Protein AF-A0A5B7GR41-F1 (afdb_monomer_lite)

pLDDT: mean 81.07, std 14.46, range [37.59, 92.94]

Foldseek 3Di:
DDDDPPPPPPDDDDDDDDDPDPVVVVVVVVVLVCVCVVDDPNVPPDDDDDDDPVVVVLVVVLVVVLVVCCPDPVCVVFDWDQDPVQQFIDRPHTPDHDDPPDD

Structure (mmCIF, N/CA/C/O backbone):
data_AF-A0A5B7GR41-F1
#
_entry.id   AF-A0A5B7GR41-F1
#
loop_
_atom_site.group_PDB
_atom_site.id
_atom_site.type_symbol
_atom_site.label_atom_id
_atom_site.label_alt_id
_atom_site.label_comp_id
_atom_site.label_asym_id
_atom_site.label_entity_id
_atom_site.label_seq_id
_atom_site.pdbx_PDB_ins_code
_atom_site.Cartn_x
_atom_site.Cartn_y
_atom_site.Cartn_z
_atom_site.occupancy
_atom_site.B_iso_or_equiv
_atom_site.auth_seq_id
_atom_site.auth_comp_id
_atom_site.auth_asym_id
_atom_site.auth_atom_id
_atom_site.pdbx_PDB_model_num
ATOM 1 N N . MET A 1 1 ? 2.353 32.996 -3.473 1.00 39.97 1 MET A N 1
ATOM 2 C CA . MET A 1 1 ? 1.591 31.944 -4.183 1.00 39.97 1 MET A CA 1
ATOM 3 C C . MET A 1 1 ? 2.190 31.746 -5.567 1.00 39.97 1 MET A C 1
ATOM 5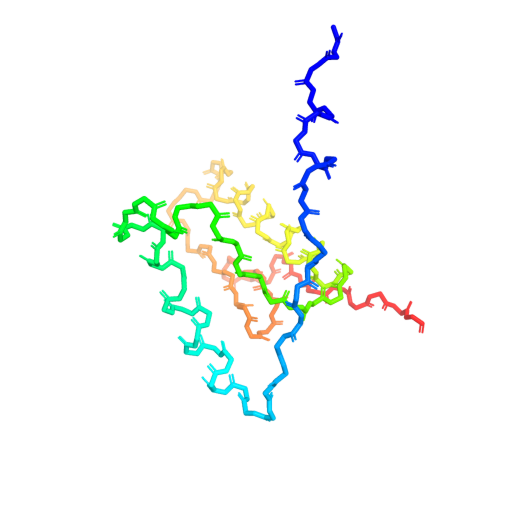 O O . MET A 1 1 ? 2.476 32.742 -6.212 1.00 39.97 1 MET A O 1
ATOM 9 N N . GLY A 1 2 ? 2.363 30.499 -6.018 1.00 45.03 2 GLY A N 1
ATOM 10 C CA . GLY A 1 2 ? 2.537 30.192 -7.444 1.00 45.03 2 GLY A CA 1
ATOM 11 C C . GLY A 1 2 ? 3.944 29.804 -7.905 1.00 45.03 2 GLY A C 1
ATOM 12 O O . GLY A 1 2 ? 4.555 30.561 -8.642 1.00 45.03 2 GLY A O 1
ATOM 13 N N . LYS A 1 3 ? 4.422 28.603 -7.545 1.00 37.59 3 LYS A N 1
ATOM 14 C CA . LYS A 1 3 ? 5.448 27.851 -8.308 1.00 37.59 3 LYS A CA 1
ATOM 15 C C . LYS A 1 3 ? 5.292 26.333 -8.091 1.00 37.59 3 LYS A C 1
ATOM 17 O O . LYS A 1 3 ? 6.188 25.692 -7.565 1.00 37.59 3 LYS A O 1
ATOM 22 N N . LEU A 1 4 ? 4.140 25.757 -8.447 1.00 38.03 4 LEU A N 1
ATOM 23 C CA . LEU A 1 4 ? 3.950 24.290 -8.449 1.00 38.03 4 LEU A CA 1
ATOM 24 C C . LEU A 1 4 ? 3.425 23.716 -9.778 1.00 38.03 4 LEU A C 1
ATOM 26 O O . LEU A 1 4 ? 3.305 22.504 -9.907 1.00 38.03 4 LEU A O 1
ATOM 30 N N . ASN A 1 5 ? 3.189 24.548 -10.798 1.00 42.53 5 ASN A N 1
ATOM 31 C CA . ASN A 1 5 ? 2.534 24.106 -12.040 1.00 42.53 5 ASN A CA 1
ATOM 32 C C . ASN A 1 5 ? 3.473 24.009 -13.256 1.00 42.53 5 ASN A C 1
ATOM 34 O O . ASN A 1 5 ? 2.995 23.943 -14.381 1.00 42.53 5 ASN A O 1
ATOM 38 N N . LYS A 1 6 ? 4.799 24.007 -13.064 1.00 40.03 6 LYS A N 1
ATOM 39 C CA . LYS A 1 6 ? 5.779 24.067 -14.168 1.00 40.03 6 LYS A CA 1
ATOM 40 C C . LYS A 1 6 ? 6.707 22.849 -14.223 1.00 40.03 6 LYS A C 1
ATOM 42 O O . LYS A 1 6 ? 7.916 22.998 -14.315 1.00 40.03 6 LYS A O 1
ATOM 47 N N . ILE A 1 7 ? 6.143 21.651 -14.080 1.00 46.66 7 ILE A N 1
ATOM 48 C CA . ILE A 1 7 ? 6.870 20.382 -14.308 1.00 46.66 7 ILE A CA 1
ATOM 49 C C . ILE A 1 7 ? 6.088 19.463 -15.269 1.00 46.66 7 ILE A C 1
ATOM 51 O O . ILE A 1 7 ? 6.650 18.547 -15.851 1.00 46.66 7 ILE A O 1
ATOM 55 N N . TRP A 1 8 ? 4.800 19.733 -15.507 1.00 45.62 8 TRP A N 1
ATOM 56 C CA . TRP A 1 8 ? 3.937 18.858 -16.308 1.00 45.62 8 TRP A CA 1
ATOM 57 C C . TRP A 1 8 ? 3.944 19.150 -17.816 1.00 45.62 8 TRP A C 1
ATOM 59 O O . TRP A 1 8 ? 3.387 18.365 -18.571 1.00 45.62 8 TRP A O 1
ATOM 69 N N . SER A 1 9 ? 4.544 20.259 -18.259 1.00 47.34 9 SER A N 1
ATOM 70 C CA . SER A 1 9 ? 4.481 20.726 -19.655 1.00 47.34 9 SER A CA 1
ATOM 71 C C . SER A 1 9 ? 5.532 20.116 -20.592 1.00 47.34 9 SER A C 1
ATOM 73 O O . SER A 1 9 ? 5.463 20.355 -21.789 1.00 47.34 9 SER A O 1
ATOM 75 N N . GLU A 1 10 ? 6.495 19.355 -20.067 1.00 54.81 10 GLU A N 1
ATOM 76 C CA . GLU A 1 10 ? 7.586 18.718 -20.835 1.00 54.81 10 GLU A CA 1
ATOM 77 C C . GLU A 1 10 ? 7.566 17.183 -20.725 1.00 54.81 10 GLU A C 1
ATOM 79 O O . GLU A 1 10 ? 8.514 16.510 -21.121 1.00 54.81 10 GLU A O 1
ATOM 84 N N . LEU A 1 11 ? 6.509 16.608 -20.145 1.00 58.03 11 LEU A N 1
ATOM 85 C CA . LEU A 1 11 ? 6.393 15.161 -20.007 1.00 58.03 11 LEU A CA 1
ATOM 86 C C . LEU A 1 11 ? 5.839 14.574 -21.304 1.00 58.03 11 LEU A C 1
ATOM 88 O O . LEU A 1 11 ? 4.719 14.894 -21.698 1.00 58.03 11 LEU A O 1
ATOM 92 N N . GLU A 1 12 ? 6.624 13.701 -21.935 1.00 69.75 12 GLU A N 1
ATOM 93 C CA . GLU A 1 12 ? 6.136 12.782 -22.964 1.00 69.75 12 GLU A CA 1
ATOM 94 C C . GLU A 1 12 ? 4.854 12.080 -22.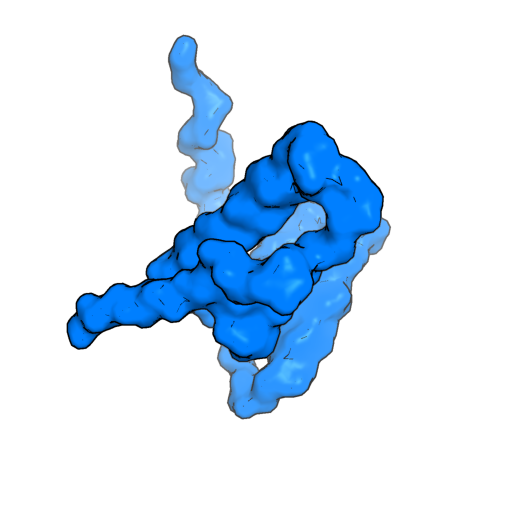482 1.00 69.75 12 GLU A C 1
ATOM 96 O O . GLU A 1 12 ? 4.678 11.819 -21.282 1.00 69.75 12 GLU A O 1
ATOM 101 N N . GLU A 1 13 ? 3.938 11.792 -23.411 1.00 79.50 13 GLU A N 1
ATOM 102 C CA . GLU A 1 13 ? 2.682 11.128 -23.071 1.00 79.50 13 GLU A CA 1
ATOM 103 C C . GLU A 1 13 ? 2.937 9.797 -22.343 1.00 79.50 13 GLU A C 1
ATOM 105 O O . GLU A 1 13 ? 3.868 9.056 -22.674 1.00 79.50 13 GLU A O 1
ATOM 110 N N . PRO A 1 14 ? 2.122 9.462 -21.328 1.00 82.75 14 PRO A N 1
ATOM 111 C CA . PRO A 1 14 ? 2.310 8.230 -20.585 1.00 82.75 14 PRO A CA 1
ATOM 112 C C . PRO A 1 14 ? 2.111 7.016 -21.498 1.00 82.75 14 PRO A C 1
ATOM 114 O O . PRO A 1 14 ? 1.061 6.850 -22.113 1.00 82.75 14 PRO A O 1
ATOM 117 N N . PHE A 1 15 ? 3.094 6.119 -21.517 1.00 86.50 15 PHE A N 1
ATOM 118 C CA . PHE A 1 15 ? 2.985 4.849 -22.226 1.00 86.50 15 PHE A CA 1
ATOM 119 C C . PHE A 1 15 ? 2.281 3.785 -21.372 1.00 86.50 15 PHE A C 1
ATOM 121 O O . PHE A 1 15 ? 2.670 3.524 -20.227 1.00 86.50 15 PHE A O 1
ATOM 128 N N . ASN A 1 16 ? 1.268 3.137 -21.951 1.00 88.31 16 ASN A N 1
ATOM 129 C CA . ASN A 1 16 ? 0.542 2.043 -21.315 1.00 88.31 16 ASN A CA 1
ATOM 130 C C . ASN A 1 16 ? 1.137 0.688 -21.704 1.00 88.31 16 ASN A C 1
ATOM 132 O O . ASN A 1 16 ? 1.344 0.391 -22.877 1.00 88.31 16 ASN A O 1
ATOM 136 N N . ILE A 1 17 ? 1.364 -0.159 -20.698 1.00 86.56 17 ILE A N 1
ATOM 137 C CA . ILE A 1 17 ? 1.838 -1.533 -20.881 1.00 86.56 17 ILE A CA 1
ATOM 138 C C . ILE A 1 17 ? 0.761 -2.484 -20.388 1.00 86.56 17 ILE A C 1
ATOM 140 O O . ILE A 1 17 ? 0.453 -2.530 -19.193 1.00 86.56 17 ILE A O 1
ATOM 144 N N . GLU A 1 18 ? 0.235 -3.289 -21.300 1.00 87.56 18 GLU A N 1
ATOM 145 C CA . GLU A 1 18 ? -0.752 -4.307 -20.980 1.00 87.56 18 GLU A CA 1
ATOM 146 C C . GLU A 1 18 ? -0.100 -5.671 -20.753 1.00 87.56 18 GLU A C 1
ATOM 148 O O . GLU A 1 18 ? 0.873 -6.064 -21.396 1.00 87.56 18 GLU A O 1
ATOM 153 N N . SER A 1 19 ? -0.640 -6.422 -19.795 1.00 85.69 19 SER A N 1
ATOM 154 C CA . SER A 1 19 ? -0.251 -7.808 -19.564 1.00 85.69 19 SER A CA 1
ATOM 155 C C . SER A 1 19 ? -1.451 -8.604 -19.087 1.00 85.69 19 SER A C 1
ATOM 157 O O . SER A 1 19 ? -2.097 -8.245 -18.102 1.00 85.69 19 SER A O 1
ATOM 159 N N . CYS A 1 20 ? -1.704 -9.739 -19.733 1.00 85.06 20 CYS A N 1
ATOM 160 C CA . CYS A 1 20 ? -2.819 -10.620 -19.392 1.00 85.06 20 CYS A CA 1
ATOM 161 C C . CYS A 1 20 ? -2.645 -11.298 -18.019 1.00 85.06 20 CYS A C 1
ATOM 163 O O . CYS A 1 20 ? -3.606 -11.798 -17.439 1.00 85.06 20 CYS A O 1
ATOM 165 N N . ARG A 1 21 ? -1.418 -11.343 -17.472 1.00 90.56 21 ARG A N 1
ATOM 166 C CA . ARG A 1 21 ? -1.108 -12.054 -16.223 1.00 90.56 21 ARG A CA 1
ATOM 167 C C . ARG A 1 21 ? -0.890 -11.081 -15.071 1.00 90.56 21 ARG A C 1
ATOM 169 O O . ARG A 1 21 ? 0.134 -10.403 -14.990 1.00 90.56 21 ARG A O 1
ATOM 176 N N . ARG A 1 22 ? -1.793 -11.118 -14.085 1.00 84.44 22 ARG A N 1
ATOM 177 C CA . ARG A 1 22 ? -1.678 -10.328 -12.845 1.00 84.44 22 ARG A CA 1
ATOM 178 C C . ARG A 1 22 ? -0.318 -10.490 -12.155 1.00 84.44 22 ARG A C 1
ATOM 180 O O . ARG A 1 22 ? 0.264 -9.495 -11.737 1.00 84.44 22 ARG A O 1
ATOM 187 N N . GLN A 1 23 ? 0.193 -11.718 -12.072 1.00 89.12 23 GLN A N 1
ATOM 188 C CA . GLN A 1 23 ? 1.477 -12.020 -11.428 1.00 89.12 23 GLN A CA 1
ATOM 189 C C . GLN A 1 23 ? 2.652 -11.288 -12.093 1.00 89.12 23 GLN A C 1
ATOM 191 O O . GLN A 1 23 ? 3.556 -10.817 -11.408 1.00 89.12 23 GLN A O 1
ATOM 196 N N . VAL A 1 24 ? 2.624 -11.161 -13.424 1.00 89.25 24 VAL A N 1
ATOM 197 C CA . VAL A 1 24 ? 3.658 -10.448 -14.185 1.00 89.25 24 VAL A CA 1
ATOM 198 C C . VAL A 1 24 ? 3.595 -8.962 -13.861 1.00 89.25 24 VAL A C 1
ATOM 200 O O . VAL A 1 24 ? 4.610 -8.389 -13.477 1.00 89.25 24 VAL A O 1
ATOM 203 N N . ARG A 1 25 ? 2.400 -8.362 -13.902 1.00 89.25 25 ARG A N 1
ATOM 204 C CA . ARG A 1 25 ? 2.192 -6.959 -13.516 1.00 89.25 25 ARG A CA 1
ATOM 205 C C . ARG A 1 25 ? 2.660 -6.677 -12.085 1.00 89.25 25 ARG A C 1
ATOM 207 O O . ARG A 1 25 ? 3.323 -5.671 -11.844 1.00 89.25 25 ARG A O 1
ATOM 214 N N . ASP A 1 26 ? 2.345 -7.564 -11.142 1.00 88.19 26 ASP A N 1
ATOM 215 C CA . ASP A 1 26 ? 2.750 -7.424 -9.741 1.00 88.19 26 ASP A CA 1
ATOM 216 C C . ASP A 1 26 ? 4.281 -7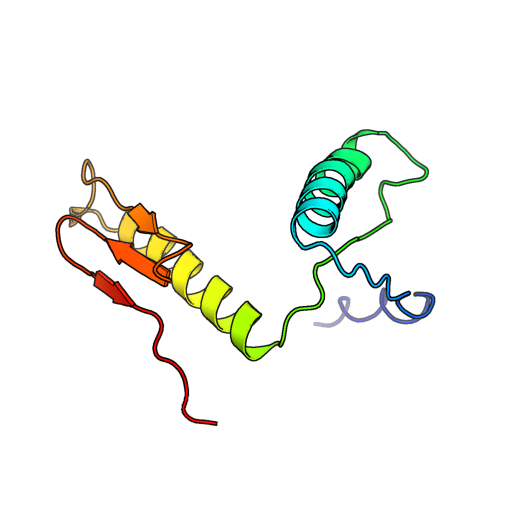.505 -9.586 1.00 88.19 26 ASP A C 1
ATOM 218 O O . ASP A 1 26 ? 4.877 -6.658 -8.918 1.00 88.19 26 ASP A O 1
ATOM 222 N N . LYS A 1 27 ? 4.927 -8.459 -10.271 1.00 90.19 27 LYS A N 1
ATOM 223 C CA . LYS A 1 27 ? 6.387 -8.635 -10.270 1.00 90.19 27 LYS A CA 1
ATOM 224 C C . LYS A 1 27 ? 7.120 -7.467 -10.929 1.00 90.19 27 LYS A C 1
ATOM 226 O O . LYS A 1 27 ? 8.125 -7.015 -10.388 1.00 90.19 27 LYS A 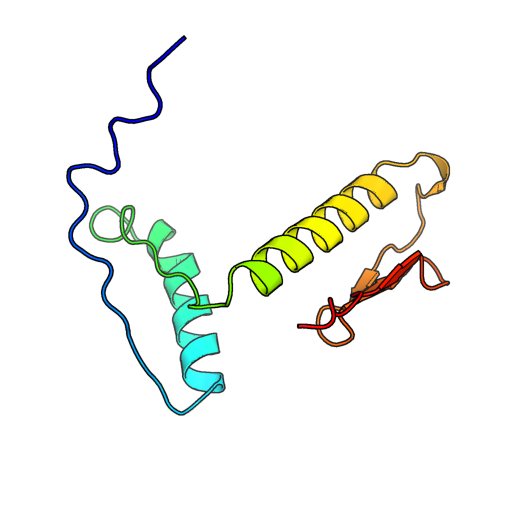O 1
ATOM 231 N N . VAL A 1 28 ? 6.633 -6.979 -12.071 1.00 89.75 28 VAL A N 1
ATOM 232 C CA . VAL A 1 28 ? 7.196 -5.809 -12.766 1.00 89.75 28 VAL A CA 1
ATOM 233 C C . VAL A 1 28 ? 7.108 -4.594 -11.857 1.00 89.75 28 VAL A C 1
ATOM 235 O O . VAL A 1 28 ? 8.136 -4.003 -11.552 1.00 89.75 28 VAL A O 1
ATOM 238 N N . HIS A 1 29 ? 5.922 -4.293 -11.322 1.00 88.56 29 HIS A N 1
ATOM 239 C CA . HIS A 1 29 ? 5.738 -3.136 -10.448 1.00 88.56 29 HIS A CA 1
ATOM 240 C C . HIS A 1 29 ? 6.655 -3.174 -9.213 1.00 88.56 29 HIS A C 1
ATOM 242 O O . HIS A 1 29 ? 7.257 -2.159 -8.869 1.00 88.56 29 HIS A O 1
ATOM 248 N N . GLY A 1 30 ? 6.821 -4.344 -8.583 1.00 87.31 30 GLY A N 1
ATOM 249 C CA . GLY A 1 30 ? 7.721 -4.510 -7.435 1.00 87.31 30 GLY A CA 1
ATOM 250 C C . GLY A 1 30 ? 9.217 -4.444 -7.774 1.00 87.31 30 GLY A C 1
ATOM 251 O O . GLY A 1 30 ? 10.026 -4.111 -6.911 1.00 87.31 30 GLY A O 1
ATOM 252 N N . LYS A 1 31 ? 9.615 -4.750 -9.015 1.00 87.69 31 LYS A N 1
ATOM 253 C CA . LYS A 1 31 ? 10.988 -4.512 -9.484 1.00 87.69 31 LYS A CA 1
ATOM 254 C C . LYS A 1 31 ? 11.207 -3.038 -9.802 1.00 87.69 31 LYS A C 1
ATOM 256 O O . LYS A 1 31 ? 12.227 -2.483 -9.411 1.00 87.69 31 LYS A O 1
ATOM 261 N N . THR A 1 32 ? 10.243 -2.394 -10.458 1.00 87.69 32 THR A N 1
ATOM 262 C CA . THR A 1 32 ? 10.367 -0.992 -10.861 1.00 87.69 32 THR A CA 1
ATOM 263 C C . THR A 1 32 ? 10.418 -0.037 -9.677 1.00 87.69 32 THR A C 1
ATOM 265 O O . THR A 1 32 ? 11.106 0.975 -9.754 1.00 87.69 32 THR A O 1
ATOM 268 N N . SER A 1 33 ? 9.776 -0.360 -8.550 1.00 83.38 33 SER A N 1
ATOM 269 C CA . SER A 1 33 ? 9.898 0.466 -7.342 1.00 83.38 33 SER A CA 1
ATOM 270 C C . SER A 1 33 ? 11.346 0.613 -6.864 1.00 83.38 33 SER A C 1
ATOM 272 O O . SER A 1 33 ? 11.676 1.644 -6.296 1.00 83.38 33 SER A O 1
ATOM 274 N N . LYS A 1 34 ? 12.199 -0.385 -7.132 1.00 85.06 34 LYS A N 1
ATOM 275 C CA . LYS A 1 34 ? 13.629 -0.390 -6.786 1.00 85.06 34 LYS A CA 1
ATOM 276 C C . LYS A 1 34 ? 14.521 0.223 -7.869 1.00 85.06 34 LYS A C 1
ATOM 278 O O . LYS A 1 34 ? 15.698 0.450 -7.630 1.00 85.06 34 LYS A O 1
ATOM 283 N N . LEU A 1 35 ? 13.994 0.474 -9.074 1.00 83.88 35 LEU A N 1
ATOM 284 C CA . LEU A 1 35 ? 14.789 1.050 -10.168 1.00 83.88 35 LEU A CA 1
ATOM 285 C C . LEU A 1 35 ? 15.203 2.493 -9.873 1.00 83.88 35 LEU A C 1
ATOM 287 O O . LEU A 1 35 ? 16.249 2.926 -10.344 1.00 83.88 35 LEU A O 1
ATOM 291 N N . LYS A 1 36 ? 14.446 3.212 -9.042 1.00 81.12 36 LYS A N 1
ATOM 292 C CA . LYS A 1 36 ? 14.825 4.558 -8.595 1.00 81.12 36 LYS A CA 1
ATOM 293 C C . LYS A 1 36 ? 16.152 4.581 -7.837 1.00 81.12 36 LYS A C 1
ATOM 295 O O . LYS A 1 36 ? 16.882 5.557 -7.935 1.00 81.12 36 LYS A O 1
ATOM 300 N N . ASP A 1 37 ? 16.485 3.483 -7.166 1.00 83.31 37 ASP A N 1
ATOM 301 C CA . ASP A 1 37 ? 17.714 3.346 -6.385 1.00 83.31 37 ASP A CA 1
ATOM 302 C C . ASP A 1 37 ? 18.919 2.949 -7.264 1.00 83.31 37 ASP A C 1
ATOM 304 O O . ASP A 1 37 ? 20.051 2.914 -6.792 1.00 83.31 37 ASP A O 1
ATOM 308 N N . SER A 1 38 ? 18.694 2.633 -8.548 1.00 80.06 38 SER A N 1
ATOM 309 C CA . SER A 1 38 ? 19.719 2.112 -9.470 1.00 80.06 38 SER A CA 1
ATOM 310 C C . SER A 1 38 ? 20.502 3.183 -10.247 1.00 80.06 38 SER A C 1
ATOM 312 O O . SER A 1 38 ? 21.367 2.840 -11.051 1.00 80.06 38 SER A O 1
ATOM 314 N N . GLY A 1 39 ? 20.238 4.470 -9.992 1.00 80.56 39 GLY A N 1
ATOM 315 C CA . GLY A 1 39 ? 21.008 5.601 -10.519 1.00 80.56 39 GLY A CA 1
ATOM 316 C C . GLY A 1 39 ? 20.327 6.417 -11.628 1.00 80.56 39 GLY A C 1
ATOM 317 O O . GLY A 1 39 ? 19.129 6.293 -11.899 1.00 80.56 39 GLY A O 1
ATOM 318 N N . ALA A 1 40 ? 21.133 7.268 -12.275 1.00 73.44 40 ALA A N 1
ATOM 319 C CA . ALA A 1 40 ? 20.709 8.401 -13.105 1.00 73.44 40 ALA A CA 1
ATOM 320 C C . ALA A 1 40 ? 19.689 8.127 -14.239 1.00 73.44 40 ALA A C 1
ATOM 322 O O . ALA A 1 40 ? 18.810 8.970 -14.424 1.00 73.44 40 ALA A O 1
ATOM 323 N N . PRO A 1 41 ? 19.727 7.014 -15.008 1.00 80.81 41 PRO A N 1
ATOM 324 C CA . PRO A 1 41 ? 18.797 6.856 -16.132 1.00 80.81 41 PRO A CA 1
ATOM 325 C C . PRO A 1 41 ? 17.355 6.543 -15.704 1.00 80.81 41 PRO A C 1
ATOM 327 O O . PRO A 1 41 ? 16.425 6.804 -16.463 1.00 80.81 41 PRO A O 1
ATOM 330 N N . TYR A 1 42 ? 17.141 6.002 -14.500 1.00 81.88 42 TYR A N 1
ATOM 331 C CA . TYR A 1 42 ? 15.821 5.530 -14.056 1.00 81.88 42 TYR A CA 1
ATOM 332 C C . TYR A 1 42 ? 15.221 6.348 -12.912 1.00 81.88 42 TYR A C 1
ATOM 334 O O . TYR A 1 42 ? 14.053 6.159 -12.574 1.00 81.88 42 TYR A O 1
ATOM 342 N N . GLU A 1 43 ? 15.980 7.284 -12.344 1.00 81.38 43 GLU A N 1
ATOM 343 C CA . GLU A 1 43 ? 15.552 8.133 -11.229 1.00 81.38 43 GLU A CA 1
ATOM 344 C C . GLU A 1 43 ? 14.253 8.900 -11.539 1.00 81.38 43 GLU A C 1
ATOM 346 O O . GLU A 1 43 ? 13.367 9.035 -10.690 1.00 81.38 43 GLU A O 1
ATOM 351 N N . ARG A 1 44 ? 14.108 9.348 -12.792 1.00 83.44 44 ARG A N 1
ATOM 352 C CA . ARG A 1 44 ? 12.967 10.146 -13.270 1.00 83.44 44 ARG A CA 1
ATOM 353 C C . ARG A 1 44 ? 11.863 9.319 -13.931 1.00 83.44 44 ARG A C 1
ATOM 355 O O . ARG A 1 44 ? 10.868 9.888 -14.373 1.00 83.44 44 ARG A O 1
ATOM 362 N N . VAL A 1 45 ? 12.004 7.994 -13.995 1.00 82.44 45 VAL A N 1
ATOM 363 C CA . VAL A 1 45 ? 10.997 7.112 -14.598 1.00 82.44 45 VAL A CA 1
ATOM 364 C C . VAL A 1 45 ? 9.991 6.677 -13.533 1.00 82.44 45 VAL A C 1
ATOM 366 O O . VAL A 1 45 ? 10.338 6.107 -12.496 1.00 82.44 45 VAL A O 1
ATOM 369 N N . PHE A 1 46 ? 8.706 6.915 -13.798 1.00 84.38 46 PHE A N 1
ATOM 370 C CA . PHE A 1 46 ? 7.619 6.569 -12.884 1.00 84.38 46 PHE A CA 1
ATOM 371 C C . PHE A 1 46 ? 6.712 5.510 -13.497 1.00 84.38 46 PHE A C 1
ATOM 373 O O . PHE A 1 46 ? 5.972 5.777 -14.438 1.00 84.38 46 PHE A O 1
ATOM 380 N N . VAL A 1 47 ? 6.693 4.321 -12.896 1.00 87.69 47 VAL A N 1
ATOM 381 C CA . VAL A 1 47 ? 5.739 3.269 -13.262 1.00 87.69 47 VAL A CA 1
ATOM 382 C C . VAL A 1 47 ? 4.673 3.156 -12.185 1.00 87.69 47 VAL A C 1
ATOM 384 O O . VAL A 1 47 ? 4.940 2.780 -11.042 1.00 87.69 47 VAL A O 1
ATOM 387 N N . LYS A 1 48 ? 3.434 3.462 -12.564 1.00 86.38 48 LYS A N 1
ATOM 388 C CA . LYS A 1 48 ? 2.244 3.319 -11.722 1.00 86.38 48 LYS A CA 1
ATOM 389 C C . LYS A 1 48 ? 1.342 2.233 -12.288 1.00 86.38 48 LYS A C 1
ATOM 391 O O . LYS A 1 48 ? 1.337 1.980 -13.487 1.00 86.38 48 LYS A O 1
ATOM 396 N N . ARG A 1 49 ? 0.557 1.599 -11.419 1.00 88.19 49 ARG A N 1
ATOM 397 C CA . ARG A 1 49 ? -0.533 0.740 -11.885 1.00 88.19 49 ARG A CA 1
ATOM 398 C C . ARG A 1 49 ? -1.631 1.621 -12.453 1.00 88.19 49 ARG A C 1
ATOM 400 O O . ARG A 1 49 ? -2.027 2.590 -11.797 1.00 88.19 49 ARG A O 1
ATOM 407 N N . ASP A 1 50 ? -2.132 1.245 -13.619 1.00 87.31 50 ASP A N 1
ATOM 408 C CA . ASP A 1 50 ? -3.355 1.837 -14.122 1.00 87.31 50 ASP A CA 1
ATOM 409 C C . ASP A 1 50 ? -4.541 1.277 -13.330 1.00 87.31 50 ASP A C 1
ATOM 411 O O . ASP A 1 50 ? -4.804 0.073 -13.295 1.00 87.31 50 ASP A O 1
ATOM 415 N N . VAL A 1 51 ? -5.147 2.155 -12.542 1.00 86.06 51 VAL A N 1
ATOM 416 C CA . VAL A 1 51 ? -6.188 1.842 -11.567 1.00 86.06 51 VAL A CA 1
ATOM 417 C C . VAL A 1 51 ? -7.135 3.022 -11.563 1.00 86.06 51 VAL A C 1
ATOM 419 O O . VAL A 1 51 ? -6.685 4.167 -11.449 1.00 86.06 51 VAL A O 1
ATOM 422 N N . HIS A 1 52 ? -8.432 2.722 -11.618 1.00 87.31 52 HIS A N 1
ATOM 423 C CA . HIS A 1 52 ? -9.484 3.726 -11.631 1.00 87.31 52 HIS A CA 1
ATOM 424 C C . HIS A 1 52 ? -9.312 4.746 -10.482 1.00 87.31 52 HIS A C 1
ATOM 426 O O . HIS A 1 52 ? -9.032 4.338 -9.345 1.00 87.31 52 HIS A O 1
ATOM 432 N N . PRO A 1 53 ? -9.493 6.060 -10.726 1.00 86.38 53 PRO A N 1
ATOM 433 C CA . PRO A 1 53 ? -9.280 7.097 -9.715 1.00 86.38 53 PRO A CA 1
ATOM 434 C C . PRO A 1 53 ? -10.062 6.876 -8.418 1.00 86.38 53 PRO A C 1
ATOM 436 O O . PRO A 1 53 ? -9.501 7.052 -7.338 1.00 86.38 53 PRO A O 1
ATOM 439 N N . SER A 1 54 ? -11.313 6.407 -8.501 1.00 85.81 54 SER A N 1
ATOM 440 C CA . SER A 1 54 ? -12.115 6.087 -7.306 1.00 85.81 54 SER A CA 1
ATOM 441 C C . SER A 1 54 ? -11.435 5.043 -6.424 1.00 85.81 54 SER A C 1
ATOM 443 O O . SER A 1 54 ? -11.408 5.178 -5.202 1.00 85.81 54 SER A O 1
ATOM 445 N N . VAL A 1 55 ? -10.804 4.041 -7.043 1.00 85.88 55 VAL A N 1
ATOM 446 C CA . VAL A 1 55 ? -10.126 2.982 -6.307 1.00 85.88 55 VAL A CA 1
ATOM 447 C C . VAL A 1 55 ? -8.875 3.523 -5.617 1.00 85.88 55 VAL A C 1
ATOM 449 O O . VAL A 1 55 ? -8.585 3.154 -4.482 1.00 85.88 55 VAL A O 1
ATOM 452 N N . ARG A 1 56 ? -8.141 4.425 -6.277 1.00 87.19 56 ARG A N 1
ATOM 453 C CA . ARG 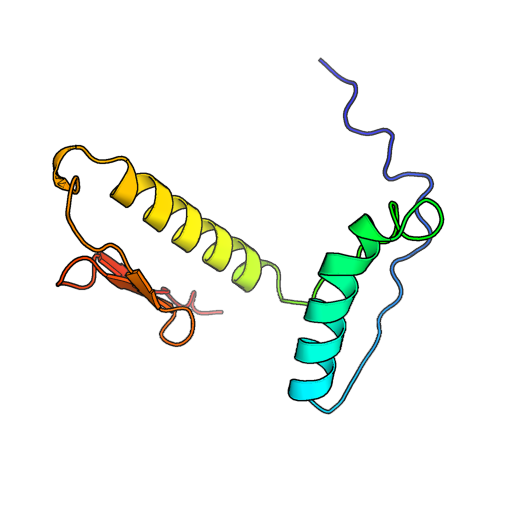A 1 56 ? -6.956 5.078 -5.705 1.00 87.19 56 ARG A CA 1
ATOM 454 C C . ARG A 1 56 ? -7.311 5.988 -4.529 1.00 87.19 56 ARG A C 1
ATOM 456 O O . ARG A 1 56 ? -6.625 5.945 -3.511 1.00 87.19 56 ARG A O 1
ATOM 463 N N . ASN A 1 57 ? -8.365 6.786 -4.670 1.00 89.12 57 ASN A N 1
ATOM 464 C CA . ASN A 1 57 ? -8.818 7.709 -3.631 1.00 89.12 57 ASN A CA 1
ATOM 465 C C . ASN A 1 57 ? -9.255 6.962 -2.372 1.00 89.12 57 ASN A C 1
ATOM 467 O O . ASN A 1 57 ? -8.905 7.360 -1.266 1.00 89.12 57 ASN A O 1
ATOM 471 N N . GLU A 1 58 ? -9.942 5.838 -2.534 1.00 88.38 58 GLU A N 1
ATOM 472 C CA . GLU A 1 58 ? -10.380 5.034 -1.399 1.00 88.38 58 GLU A CA 1
ATOM 473 C C . GLU A 1 58 ? -9.214 4.305 -0.713 1.00 88.38 58 GLU A C 1
ATOM 475 O O . GLU A 1 58 ? -9.153 4.242 0.514 1.00 88.38 58 GLU A O 1
ATOM 480 N N . TRP A 1 59 ? -8.215 3.834 -1.472 1.00 88.81 59 TRP A N 1
ATOM 481 C CA . TRP A 1 59 ? -6.972 3.339 -0.869 1.00 88.81 59 TRP A CA 1
ATOM 482 C C . TRP A 1 59 ? -6.259 4.404 -0.046 1.00 88.81 59 TRP A C 1
ATOM 484 O O . TRP A 1 59 ? -5.752 4.096 1.031 1.00 88.81 59 TRP A O 1
ATOM 494 N N . LYS A 1 60 ? -6.228 5.643 -0.543 1.00 90.25 60 LYS A N 1
ATOM 495 C CA . LYS A 1 60 ? -5.680 6.774 0.200 1.00 90.25 60 LYS A CA 1
ATOM 496 C C . LYS A 1 60 ? -6.471 7.002 1.494 1.00 90.25 60 LYS A C 1
ATOM 498 O O . LYS A 1 60 ? -5.866 7.007 2.556 1.00 90.25 60 LYS A O 1
ATOM 503 N N . ARG A 1 61 ? -7.807 7.053 1.424 1.00 92.94 61 ARG A N 1
ATOM 504 C CA . ARG A 1 61 ? -8.695 7.215 2.590 1.00 92.94 61 ARG A CA 1
ATOM 505 C C . ARG A 1 61 ? -8.438 6.166 3.674 1.00 92.94 61 ARG A C 1
ATOM 507 O O . ARG A 1 61 ? -8.300 6.522 4.838 1.00 92.94 61 ARG A O 1
ATOM 514 N N . LEU A 1 62 ? -8.336 4.888 3.302 1.00 90.81 62 LEU A N 1
ATOM 515 C CA . LEU A 1 62 ? -8.080 3.800 4.255 1.00 90.81 62 LEU A CA 1
ATOM 516 C C . LEU A 1 62 ? -6.692 3.892 4.905 1.00 90.81 62 LEU A C 1
ATOM 518 O O . LEU A 1 62 ? -6.542 3.554 6.076 1.00 90.81 62 LEU A O 1
ATOM 522 N N . ARG A 1 63 ? -5.677 4.345 4.162 1.00 91.31 63 ARG A N 1
ATOM 523 C CA . ARG A 1 63 ? -4.322 4.564 4.696 1.00 91.31 63 ARG A CA 1
ATOM 524 C C . ARG A 1 63 ? -4.264 5.769 5.624 1.00 91.31 63 ARG A C 1
ATOM 526 O O . ARG A 1 63 ? -3.627 5.691 6.670 1.00 91.31 63 ARG A O 1
ATOM 533 N N . ASP A 1 64 ? -4.958 6.843 5.266 1.00 92.31 64 ASP A N 1
ATOM 534 C CA . ASP A 1 64 ? -5.084 8.031 6.105 1.00 92.31 64 ASP A CA 1
ATOM 535 C C . ASP A 1 64 ? -5.833 7.682 7.404 1.00 92.31 64 ASP A C 1
ATOM 537 O O . ASP A 1 64 ? -5.401 8.074 8.486 1.00 92.31 64 ASP A O 1
ATOM 541 N N . ALA A 1 65 ? -6.890 6.862 7.323 1.00 90.81 65 ALA A N 1
ATOM 542 C CA . ALA A 1 65 ? -7.602 6.338 8.488 1.00 90.81 65 ALA A CA 1
ATOM 543 C C . ALA A 1 65 ? -6.709 5.440 9.361 1.00 90.81 65 ALA A C 1
ATOM 545 O O . ALA A 1 65 ? -6.671 5.617 10.574 1.00 90.81 65 ALA A O 1
ATOM 546 N N . GLU A 1 66 ? -5.938 4.521 8.769 1.00 92.75 66 GLU A N 1
ATOM 547 C CA . GLU A 1 66 ? -4.974 3.686 9.502 1.00 92.75 66 GLU A CA 1
ATOM 548 C C . GLU A 1 66 ? -3.948 4.539 10.264 1.00 92.75 66 GLU A C 1
ATOM 550 O O . GLU A 1 66 ? -3.689 4.297 11.446 1.00 92.75 66 GLU A O 1
ATOM 555 N N . ALA A 1 67 ? -3.381 5.552 9.605 1.00 91.81 67 ALA A N 1
ATOM 556 C CA . ALA A 1 67 ? -2.419 6.465 10.212 1.00 91.81 67 ALA A CA 1
ATOM 557 C C . ALA A 1 67 ? -3.053 7.296 11.337 1.00 91.81 67 ALA A C 1
ATOM 559 O O . ALA A 1 67 ? -2.463 7.423 12.412 1.00 91.81 67 ALA A O 1
ATOM 560 N N . ALA A 1 68 ? -4.265 7.813 11.117 1.00 91.62 68 ALA A N 1
ATOM 561 C CA . ALA A 1 68 ? -5.010 8.569 12.115 1.00 91.62 68 ALA A CA 1
ATOM 562 C C . ALA A 1 68 ? -5.341 7.715 13.344 1.00 91.62 68 ALA A C 1
ATOM 564 O O . ALA A 1 68 ? -5.144 8.168 14.467 1.00 91.62 68 ALA A O 1
ATOM 565 N N . GLU A 1 69 ? -5.786 6.469 13.157 1.00 91.69 69 GLU A N 1
ATOM 566 C CA . GLU A 1 69 ? -6.037 5.548 14.267 1.00 91.69 69 GLU A CA 1
ATOM 567 C C . GLU A 1 69 ? -4.746 5.228 15.024 1.00 91.69 69 GLU A C 1
ATOM 569 O O . GLU A 1 69 ? -4.754 5.215 16.252 1.00 91.69 69 GLU A O 1
ATOM 574 N N . ARG A 1 70 ? -3.616 5.032 14.336 1.00 90.50 70 ARG A N 1
ATOM 575 C CA . ARG A 1 70 ? -2.328 4.774 15.003 1.00 90.50 70 ARG A CA 1
ATOM 576 C C . ARG A 1 70 ? -1.820 5.969 15.807 1.00 90.50 70 ARG A C 1
ATOM 578 O O . ARG A 1 70 ? -1.128 5.769 16.798 1.00 90.50 70 ARG A O 1
ATOM 585 N N . ALA A 1 71 ? -2.180 7.185 15.411 1.00 92.44 71 ALA A N 1
ATOM 586 C CA . ALA A 1 71 ? -1.822 8.402 16.130 1.00 92.44 71 ALA A CA 1
ATOM 587 C C . ALA A 1 71 ? -2.680 8.657 17.384 1.00 92.44 71 ALA A C 1
ATOM 589 O O . ALA A 1 71 ? -2.329 9.515 18.194 1.00 92.44 71 ALA A O 1
ATOM 590 N N . LYS A 1 72 ? -3.803 7.945 17.570 1.00 91.00 72 LYS A N 1
ATOM 591 C CA . LYS A 1 72 ? -4.666 8.143 18.741 1.00 91.00 72 LYS A CA 1
ATOM 592 C C . LYS A 1 72 ? -3.992 7.617 20.012 1.00 91.00 72 LYS A C 1
ATOM 594 O O . LYS A 1 72 ? -3.636 6.437 20.051 1.00 91.00 72 LYS A O 1
ATOM 599 N N . PRO A 1 73 ? -3.922 8.415 21.096 1.00 90.19 73 PRO A N 1
ATOM 600 C CA . PRO A 1 73 ? -3.341 7.974 22.364 1.00 90.19 73 PRO A CA 1
ATOM 601 C C . PRO A 1 73 ? -3.992 6.699 22.916 1.00 90.19 73 PRO A C 1
ATOM 603 O O . PRO A 1 73 ? -3.302 5.852 23.476 1.00 90.19 73 PRO A O 1
ATOM 606 N N . GLN A 1 74 ? -5.302 6.516 22.696 1.00 89.06 74 GLN A N 1
ATOM 607 C CA . GLN A 1 74 ? -6.057 5.343 23.164 1.00 89.06 74 GLN A CA 1
ATOM 608 C C . GLN A 1 74 ? -5.701 4.042 22.428 1.00 89.06 74 GLN A C 1
ATOM 610 O O . GLN A 1 74 ? -6.099 2.966 22.869 1.00 89.06 74 GLN A O 1
ATOM 615 N N . ASN A 1 75 ? -4.991 4.137 21.303 1.00 87.75 75 ASN A N 1
ATOM 616 C CA . ASN A 1 75 ? -4.560 2.999 20.496 1.00 87.75 75 ASN A CA 1
ATOM 617 C C . ASN A 1 75 ? -3.065 2.690 20.688 1.00 87.75 75 ASN A C 1
ATOM 619 O O . ASN A 1 75 ? -2.521 1.826 19.999 1.00 87.75 75 ASN A O 1
ATOM 623 N N . THR A 1 76 ? -2.394 3.374 21.620 1.00 83.50 76 THR A N 1
ATOM 624 C CA . THR A 1 76 ? -0.992 3.106 21.963 1.00 83.50 76 THR A CA 1
ATOM 625 C C . THR A 1 76 ? -0.863 1.680 22.500 1.00 83.50 76 THR A C 1
ATOM 627 O O . THR A 1 76 ? -1.501 1.325 23.485 1.00 83.50 76 THR A O 1
ATOM 630 N N . GLY A 1 77 ? -0.060 0.847 21.832 1.00 82.88 77 GLY A N 1
ATOM 631 C CA . GLY A 1 77 ? 0.094 -0.574 22.170 1.00 82.88 77 GLY A CA 1
ATOM 632 C C . GLY A 1 77 ? -0.963 -1.508 21.561 1.00 82.88 77 GLY A C 1
ATOM 633 O O . GLY A 1 77 ? -0.826 -2.723 21.682 1.00 82.88 77 GLY A O 1
ATOM 634 N N . CYS A 1 78 ? -1.977 -0.986 20.860 1.00 87.12 78 CYS A N 1
ATOM 635 C CA . CYS A 1 78 ? -2.939 -1.805 20.118 1.00 87.12 78 CYS A CA 1
ATOM 636 C C . CYS A 1 78 ? -2.409 -2.178 18.723 1.00 87.12 78 CYS A C 1
ATOM 638 O O . CYS A 1 78 ? -1.743 -1.385 18.051 1.00 87.12 78 CYS A O 1
ATOM 640 N N . VAL A 1 79 ? -2.777 -3.367 18.234 1.00 88.69 79 VAL A N 1
ATOM 641 C CA . VAL A 1 79 ? -2.450 -3.796 16.867 1.00 88.69 79 VAL A CA 1
ATOM 642 C C . VAL A 1 79 ? -3.499 -3.260 15.898 1.00 88.69 79 VAL A C 1
ATOM 644 O O . VAL A 1 79 ? -4.601 -3.792 15.784 1.00 88.69 79 VAL A O 1
ATOM 647 N N . ILE A 1 80 ? -3.134 -2.211 15.165 1.00 90.81 80 ILE A N 1
ATOM 648 C CA . ILE A 1 80 ? -3.946 -1.695 14.060 1.00 90.81 80 ILE A CA 1
ATOM 649 C C . ILE A 1 80 ? -3.500 -2.374 12.772 1.00 90.81 80 ILE A C 1
ATOM 651 O O . ILE A 1 80 ? -2.331 -2.268 12.385 1.00 90.81 80 ILE A O 1
ATOM 655 N N . LYS A 1 81 ? -4.432 -3.066 12.114 1.00 91.19 81 LYS A N 1
ATOM 656 C CA . LYS A 1 81 ? -4.165 -3.850 10.906 1.00 91.19 81 LYS A CA 1
ATOM 657 C C . LYS A 1 81 ? -5.075 -3.422 9.763 1.00 91.19 81 LYS A C 1
ATOM 659 O O . LYS A 1 81 ? -6.290 -3.590 9.838 1.00 91.19 81 LYS A O 1
ATOM 664 N N . LEU A 1 82 ? -4.479 -2.957 8.669 1.00 90.88 82 LEU A N 1
ATOM 665 C CA . LEU A 1 82 ? -5.170 -2.787 7.395 1.00 90.88 82 LEU A CA 1
ATOM 666 C C . LEU A 1 82 ? -5.089 -4.078 6.563 1.00 90.88 82 LEU A C 1
ATOM 668 O O . LEU A 1 82 ? -4.035 -4.434 6.032 1.00 90.88 82 LEU A O 1
ATOM 672 N N . ASP A 1 83 ? -6.214 -4.778 6.411 1.00 88.56 83 ASP A N 1
ATOM 673 C CA . ASP A 1 83 ? -6.329 -5.893 5.472 1.00 88.56 83 ASP A CA 1
ATOM 674 C C . ASP A 1 83 ? -6.574 -5.352 4.061 1.00 88.56 83 ASP A C 1
ATOM 676 O O . ASP A 1 83 ? -7.658 -4.869 3.722 1.00 88.56 83 ASP A O 1
ATOM 680 N N . THR A 1 84 ? -5.554 -5.452 3.211 1.00 84.75 84 THR A N 1
ATOM 681 C CA . THR A 1 84 ? -5.614 -4.957 1.832 1.00 84.75 84 THR A CA 1
ATOM 682 C C . THR A 1 84 ? -6.415 -5.859 0.886 1.00 84.75 84 THR A C 1
ATOM 684 O O . THR A 1 84 ? -6.816 -5.426 -0.196 1.00 84.75 84 THR A O 1
ATOM 687 N N . ARG A 1 85 ? -6.685 -7.112 1.262 1.00 83.50 85 ARG A N 1
ATOM 688 C CA . ARG A 1 85 ? -7.514 -8.024 0.469 1.00 83.50 85 ARG A CA 1
ATOM 689 C C . ARG A 1 85 ? -8.986 -7.820 0.794 1.00 83.50 85 ARG A C 1
ATOM 691 O O . ARG A 1 85 ? -9.785 -7.671 -0.126 1.00 83.50 85 ARG A O 1
ATOM 698 N N . ALA A 1 86 ? -9.320 -7.777 2.082 1.00 85.06 86 ALA A N 1
ATOM 699 C CA . ALA A 1 86 ? -10.680 -7.523 2.550 1.00 85.06 86 ALA A CA 1
ATOM 700 C C . ALA A 1 86 ? -11.071 -6.036 2.484 1.00 85.06 86 ALA A C 1
ATOM 702 O O . ALA A 1 86 ? -12.255 -5.723 2.568 1.00 85.06 86 ALA A O 1
ATOM 703 N N . ARG A 1 87 ? -10.089 -5.135 2.316 1.00 87.38 87 ARG A N 1
ATOM 704 C CA . ARG A 1 87 ? -10.245 -3.669 2.318 1.00 87.38 87 ARG A CA 1
ATOM 705 C C . ARG A 1 87 ? -10.908 -3.170 3.605 1.00 87.38 87 ARG A C 1
ATOM 707 O O . ARG A 1 87 ? -11.868 -2.401 3.575 1.00 87.38 87 ARG A O 1
ATOM 714 N N . LYS A 1 88 ? -10.406 -3.669 4.734 1.00 91.56 88 LYS A N 1
ATOM 715 C CA . LYS A 1 88 ? -10.932 -3.407 6.077 1.00 91.56 88 LYS A CA 1
ATOM 716 C C . LYS A 1 88 ? -9.807 -3.008 7.020 1.00 91.56 88 LYS A C 1
ATOM 718 O O . LYS A 1 88 ? -8.712 -3.565 6.944 1.00 91.56 88 LYS A O 1
ATOM 723 N N . LEU A 1 89 ? -10.095 -2.059 7.899 1.00 91.25 89 LEU A N 1
ATOM 724 C CA . LEU A 1 89 ? -9.211 -1.608 8.964 1.00 91.25 89 LEU A CA 1
ATOM 725 C C . LEU A 1 89 ? -9.688 -2.188 10.294 1.00 91.25 89 LEU A C 1
ATOM 727 O O . LEU A 1 89 ? -10.866 -2.074 10.636 1.00 91.25 89 LEU A O 1
ATOM 731 N N . TYR A 1 90 ? -8.768 -2.791 11.036 1.00 90.25 90 TYR A N 1
ATOM 732 C CA . TYR A 1 90 ? -9.052 -3.492 12.281 1.00 90.25 90 TYR A CA 1
ATOM 733 C C . TYR A 1 90 ? -8.273 -2.909 13.457 1.00 90.25 90 TYR A C 1
ATOM 735 O O . TYR A 1 90 ? -7.104 -2.548 13.311 1.00 90.25 90 TYR A O 1
ATOM 743 N N . ARG A 1 91 ? -8.916 -2.925 14.625 1.00 86.56 91 ARG A N 1
ATOM 744 C CA . ARG A 1 91 ? -8.334 -2.824 15.973 1.00 86.56 91 ARG A CA 1
ATOM 745 C C . ARG A 1 91 ? -9.148 -3.753 16.867 1.00 86.56 91 ARG A C 1
ATOM 747 O O . ARG A 1 91 ? -10.101 -3.288 17.483 1.00 86.56 91 ARG A O 1
ATOM 754 N N . ASP A 1 92 ? -8.845 -5.049 16.836 1.00 82.25 92 ASP A N 1
ATOM 755 C CA . ASP A 1 92 ? -9.634 -6.171 17.396 1.00 82.25 92 ASP A CA 1
ATOM 756 C C . ASP A 1 92 ? -11.081 -6.294 16.856 1.00 82.25 92 ASP A C 1
ATOM 758 O O . ASP A 1 92 ? -11.555 -7.389 16.565 1.00 82.25 92 ASP A O 1
ATOM 762 N N . VAL A 1 93 ? -11.748 -5.171 16.597 1.00 87.25 93 VAL A N 1
ATOM 763 C CA . VAL A 1 93 ? -13.001 -4.969 15.873 1.00 87.25 93 VAL A CA 1
ATOM 764 C C . VAL A 1 93 ? -12.755 -4.250 14.541 1.00 87.25 93 VAL A C 1
ATOM 766 O O . VAL A 1 93 ? -11.699 -3.652 14.315 1.00 87.25 93 VAL A O 1
ATOM 769 N N . ILE A 1 94 ? -13.735 -4.297 13.635 1.00 88.25 94 ILE A N 1
ATOM 770 C CA . ILE A 1 94 ? -13.692 -3.551 12.369 1.00 88.25 94 ILE A CA 1
ATOM 771 C C . ILE A 1 94 ? -13.932 -2.068 12.672 1.00 88.25 94 ILE A C 1
ATOM 773 O O . ILE A 1 94 ? -15.015 -1.704 13.121 1.00 88.25 94 ILE A O 1
ATOM 777 N N . ILE A 1 95 ? -12.936 -1.223 12.401 1.00 87.44 95 ILE A N 1
ATOM 778 C CA . ILE A 1 95 ? -13.050 0.239 12.517 1.00 87.44 95 ILE A CA 1
ATOM 779 C C . ILE A 1 95 ? -13.632 0.821 11.232 1.00 87.44 95 ILE A C 1
ATOM 781 O O . ILE A 1 95 ? -14.511 1.678 11.262 1.00 87.44 95 ILE A O 1
ATOM 785 N N . ASP A 1 96 ? -13.121 0.359 10.093 1.00 85.69 96 ASP A N 1
ATOM 786 C CA . ASP A 1 96 ? -13.458 0.922 8.794 1.00 85.69 96 ASP A CA 1
ATOM 787 C C . ASP A 1 96 ? -13.479 -0.167 7.725 1.00 85.69 96 ASP A C 1
ATOM 789 O O . ASP A 1 96 ? -12.793 -1.190 7.812 1.00 85.69 96 ASP A O 1
ATOM 793 N N . SER A 1 97 ? -14.291 0.046 6.701 1.00 86.69 97 SER A N 1
ATOM 794 C CA . SER A 1 97 ? -14.418 -0.860 5.572 1.00 86.69 97 SER A CA 1
ATOM 795 C C . SER A 1 97 ? -14.686 -0.080 4.302 1.00 86.69 97 SER A C 1
ATOM 797 O O . SER A 1 97 ? -15.308 0.983 4.320 1.00 86.69 97 SER A O 1
ATOM 799 N N . TRP A 1 98 ? -14.222 -0.640 3.189 1.00 81.19 98 TRP A N 1
ATOM 800 C CA . TRP A 1 98 ? -14.531 -0.125 1.868 1.00 81.19 98 TRP A CA 1
ATOM 801 C C . TRP A 1 98 ? -16.039 -0.001 1.674 1.00 81.19 98 TRP A C 1
ATOM 803 O O . TRP A 1 98 ? -16.752 -1.005 1.610 1.00 81.19 98 TRP A O 1
ATOM 813 N N . ARG A 1 99 ? -16.519 1.228 1.504 1.00 72.12 99 ARG A N 1
ATOM 814 C CA . ARG A 1 99 ? -17.891 1.477 1.068 1.00 72.12 99 ARG A CA 1
ATOM 815 C C . ARG A 1 99 ? -17.852 1.556 -0.443 1.00 72.12 99 ARG A C 1
ATOM 817 O O . ARG A 1 99 ? -17.314 2.502 -1.010 1.00 72.12 99 ARG A O 1
ATOM 824 N N . GLN A 1 100 ? -18.329 0.510 -1.109 1.00 67.69 100 GLN A N 1
ATOM 825 C CA . GLN A 1 100 ? -18.422 0.540 -2.560 1.00 67.69 100 GLN A CA 1
ATOM 826 C C . GLN A 1 100 ? -19.450 1.614 -2.905 1.00 67.69 100 GLN A C 1
ATOM 828 O O . GLN A 1 100 ? -20.628 1.450 -2.605 1.00 67.69 100 GLN A O 1
ATOM 833 N N . ALA A 1 101 ? -18.987 2.743 -3.446 1.00 58.56 101 ALA A N 1
ATOM 834 C CA . ALA A 1 101 ? -19.889 3.720 -4.027 1.00 58.56 101 ALA A CA 1
ATOM 835 C C . ALA A 1 101 ? -20.646 3.003 -5.147 1.00 58.56 101 ALA A C 1
ATOM 837 O O . ALA A 1 101 ? -20.017 2.431 -6.043 1.00 58.56 101 ALA A O 1
ATOM 838 N N . SER A 1 102 ? -21.970 2.959 -5.030 1.00 53.06 102 SER A N 1
ATOM 839 C CA . SER A 1 102 ? -22.858 2.554 -6.110 1.00 53.06 102 SER A CA 1
ATOM 840 C C . SER A 1 102 ? -22.528 3.444 -7.308 1.00 53.06 102 SER A C 1
ATOM 842 O O . SER A 1 102 ? -22.602 4.667 -7.183 1.00 53.06 102 SER A O 1
ATOM 844 N N . PHE A 1 103 ? -22.078 2.842 -8.406 1.00 49.91 103 PHE A N 1
ATOM 845 C CA . PHE A 1 103 ? -21.946 3.517 -9.695 1.00 49.91 103 PHE A CA 1
ATOM 846 C C . PHE A 1 103 ? -23.202 3.250 -10.509 1.00 49.91 103 PHE A C 1
ATOM 848 O O . PHE A 1 103 ? -23.686 2.095 -10.437 1.00 49.91 103 PHE A O 1
#

Sequence (103 aa):
MGKLNKIWSELEEPFNIESCRRQVRDKVHGKTSKLKDSGAPYERVFVKRDVHPSVRNEWKRLRDAEAAERAKPQNTGCVIKLDTRARKLYRDVIIDSWRQASF

Radius of gyration: 18.26 Å; chains: 1; bounding box: 44×44×46 Å

Organism: Portunus trituberculatus (NCBI:txid210409)

Secondary structure (DSSP, 8-state):
---SSSSGGGPPPPPP---S-HH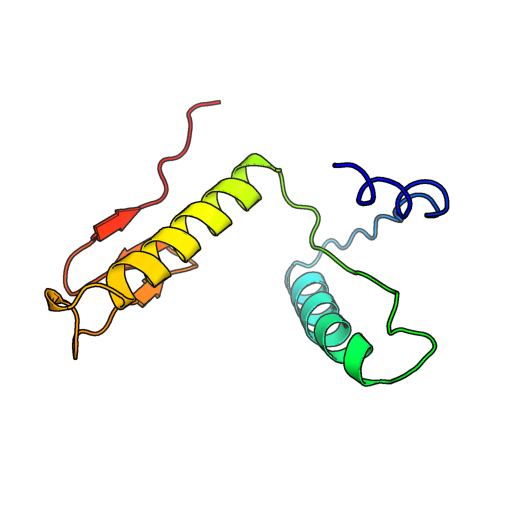HHHHHHHHHTTGGGG-TTTTT--------HHHHHHHHHHHHHHHHHHH-GGGTT---EEETTTTEEEESEEEEE------